Protein AF-A0A2H9LE24-F1 (afdb_monomer_lite)

Foldseek 3Di:
DDDDDDDDDPRVVVLVVCCVVVVDPDSVRVVVVVVVVVCVVVVVVPPPDPVNVVVVVVVVVVVVVCCVVVVPDDDDPVRVCVVVVD

Structure (mmCIF, N/CA/C/O backbone):
data_AF-A0A2H9LE24-F1
#
_entry.id   AF-A0A2H9LE24-F1
#
loop_
_atom_site.group_PDB
_atom_site.id
_atom_site.type_symbol
_atom_site.label_atom_id
_atom_site.label_alt_id
_atom_site.label_comp_id
_atom_site.label_asym_id
_atom_site.label_entity_id
_atom_site.label_seq_id
_atom_site.pdbx_PDB_ins_code
_atom_site.Cartn_x
_atom_site.Cartn_y
_atom_site.Cartn_z
_atom_site.occupancy
_atom_site.B_iso_or_equiv
_atom_site.auth_seq_id
_atom_site.auth_comp_id
_atom_site.auth_asym_id
_atom_site.auth_atom_id
_atom_site.pdbx_PDB_model_num
ATOM 1 N N . MET A 1 1 ? 5.572 16.728 -9.367 1.00 60.12 1 MET A N 1
ATOM 2 C CA . MET A 1 1 ? 6.752 16.269 -8.605 1.00 60.12 1 MET A CA 1
ATOM 3 C C . MET A 1 1 ? 7.343 15.071 -9.328 1.00 60.12 1 MET A C 1
AT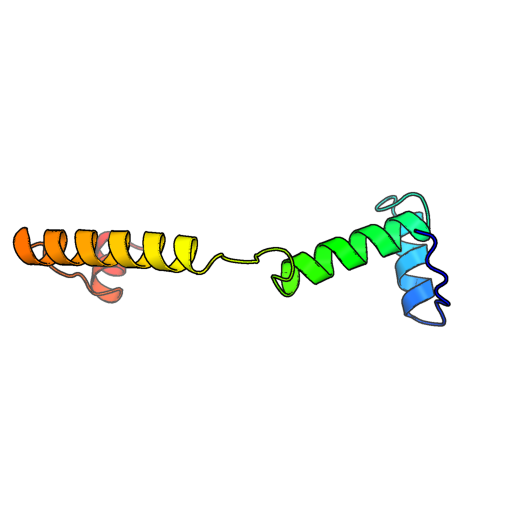OM 5 O O . MET A 1 1 ? 6.590 14.155 -9.639 1.00 60.12 1 MET A O 1
ATOM 9 N N . ILE A 1 2 ? 8.633 15.106 -9.659 1.00 74.38 2 ILE A N 1
ATOM 10 C CA . ILE A 1 2 ? 9.344 13.981 -10.283 1.00 74.38 2 ILE A CA 1
ATOM 11 C C . ILE A 1 2 ? 10.164 13.319 -9.179 1.00 74.38 2 ILE A C 1
ATOM 13 O O . ILE A 1 2 ? 10.881 14.012 -8.462 1.00 74.38 2 ILE A O 1
ATOM 17 N N . VAL A 1 3 ? 10.013 12.006 -9.013 1.00 78.44 3 VAL A N 1
ATOM 18 C CA . VAL A 1 3 ? 10.743 11.219 -8.014 1.00 78.44 3 VAL A CA 1
ATOM 19 C C . VAL A 1 3 ? 11.626 10.235 -8.764 1.00 78.44 3 VAL A C 1
ATOM 21 O O . VAL A 1 3 ? 11.117 9.429 -9.540 1.00 78.44 3 VAL A O 1
ATOM 24 N N . ASN A 1 4 ? 12.934 10.314 -8.530 1.00 87.50 4 ASN A N 1
ATOM 25 C CA . ASN A 1 4 ? 13.910 9.374 -9.066 1.00 87.50 4 ASN A CA 1
ATOM 26 C C . ASN A 1 4 ? 14.259 8.366 -7.972 1.00 87.50 4 ASN A C 1
ATOM 28 O O . ASN A 1 4 ? 14.689 8.761 -6.890 1.00 87.50 4 ASN A O 1
ATOM 32 N N . VAL A 1 5 ? 14.057 7.079 -8.249 1.00 86.31 5 VAL A N 1
ATOM 33 C CA . VAL A 1 5 ? 14.333 5.983 -7.311 1.00 86.31 5 VAL A CA 1
ATOM 34 C C . VAL A 1 5 ? 15.040 4.873 -8.078 1.00 86.31 5 VAL A C 1
ATOM 36 O O . VAL A 1 5 ? 14.562 4.485 -9.144 1.00 86.31 5 VAL A O 1
ATOM 39 N N . SER A 1 6 ? 16.156 4.370 -7.543 1.00 91.00 6 SER A N 1
ATOM 40 C CA . SER A 1 6 ? 16.772 3.130 -8.028 1.00 91.00 6 SER A CA 1
ATOM 41 C C . SER A 1 6 ? 16.152 1.953 -7.283 1.00 91.00 6 SER A C 1
ATOM 43 O O . SER A 1 6 ? 16.064 1.979 -6.054 1.0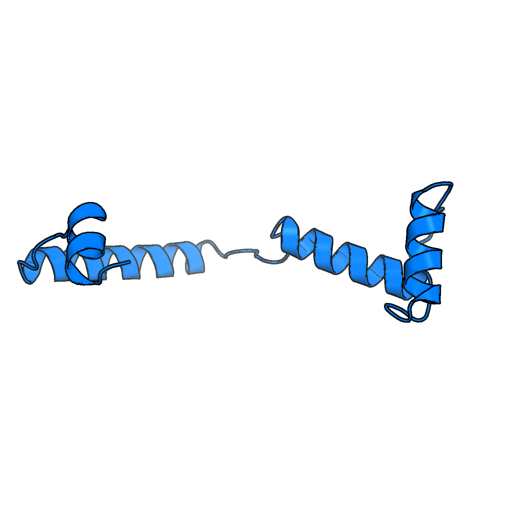0 91.00 6 SER A O 1
ATOM 45 N N . LEU A 1 7 ? 15.687 0.947 -8.020 1.00 90.69 7 LEU A N 1
ATOM 46 C CA . LEU A 1 7 ? 15.225 -0.323 -7.468 1.00 90.69 7 LEU A CA 1
ATOM 47 C C . LEU A 1 7 ? 16.214 -1.389 -7.917 1.00 90.69 7 LEU A C 1
ATOM 49 O O . LEU A 1 7 ? 16.461 -1.505 -9.111 1.00 90.69 7 LEU A O 1
ATOM 53 N N . GLU A 1 8 ? 16.757 -2.154 -6.975 1.00 93.25 8 GLU A N 1
ATOM 54 C CA . GLU A 1 8 ? 17.767 -3.171 -7.262 1.00 93.25 8 GLU A CA 1
ATOM 55 C C . GLU A 1 8 ? 17.450 -4.467 -6.516 1.00 93.25 8 GLU A C 1
ATOM 57 O O . GLU A 1 8 ? 16.946 -4.469 -5.388 1.00 93.25 8 GLU A O 1
ATOM 62 N N . GLY A 1 9 ? 17.745 -5.596 -7.159 1.00 94.50 9 GLY A N 1
ATOM 63 C CA . GLY A 1 9 ? 17.573 -6.919 -6.573 1.00 94.50 9 GLY A CA 1
ATOM 64 C C . GLY A 1 9 ? 16.107 -7.278 -6.321 1.00 94.50 9 GLY A C 1
ATOM 65 O O . GLY A 1 9 ? 15.279 -7.322 -7.235 1.00 94.50 9 GLY A O 1
ATOM 66 N N . TYR A 1 10 ? 15.782 -7.602 -5.069 1.00 93.69 10 TYR A N 1
ATOM 67 C CA . TYR A 1 10 ? 14.476 -8.164 -4.722 1.00 93.69 10 TYR A CA 1
ATOM 68 C C . TYR A 1 10 ? 13.315 -7.187 -4.960 1.00 93.69 10 TYR A C 1
ATOM 70 O O . TYR A 1 10 ? 12.266 -7.588 -5.459 1.00 93.69 10 TYR A O 1
ATOM 78 N N . THR A 1 11 ? 13.492 -5.899 -4.664 1.00 92.62 11 THR A N 1
ATOM 79 C CA . THR A 1 11 ? 12.443 -4.884 -4.858 1.00 92.62 11 THR A CA 1
ATOM 80 C C . THR A 1 11 ? 12.110 -4.670 -6.329 1.00 92.62 11 THR A C 1
ATOM 82 O O . THR A 1 11 ? 10.934 -4.540 -6.666 1.00 92.62 11 THR A O 1
ATOM 85 N N . GLU A 1 12 ? 13.106 -4.707 -7.218 1.00 95.50 12 GLU A N 1
ATOM 86 C CA . GLU A 1 12 ? 12.864 -4.682 -8.664 1.00 95.50 12 GLU A CA 1
ATOM 87 C C . GLU A 1 12 ? 12.075 -5.917 -9.114 1.00 95.50 12 GLU A C 1
ATOM 89 O O . GLU A 1 12 ? 11.082 -5.795 -9.830 1.00 95.50 12 GLU A O 1
ATOM 94 N N . SER A 1 13 ? 12.439 -7.093 -8.598 1.00 96.31 13 SER A N 1
ATOM 95 C CA . SER A 1 13 ? 11.772 -8.358 -8.925 1.00 96.31 13 SER A CA 1
ATOM 96 C C . SER A 1 13 ? 10.294 -8.360 -8.514 1.00 96.31 13 SER A C 1
ATOM 98 O O . SER A 1 13 ? 9.434 -8.850 -9.248 1.00 96.31 13 SER A O 1
ATOM 100 N N . VAL A 1 14 ? 9.975 -7.786 -7.350 1.00 96.00 14 VAL A N 1
ATOM 101 C CA . VAL A 1 14 ? 8.593 -7.624 -6.871 1.00 96.00 14 VAL A CA 1
ATOM 102 C C . VAL A 1 14 ? 7.797 -6.701 -7.794 1.00 96.00 14 VAL A C 1
ATOM 104 O O . VAL A 1 14 ? 6.668 -7.032 -8.157 1.00 96.00 14 VAL A O 1
ATOM 107 N N . VAL A 1 15 ? 8.378 -5.571 -8.208 1.00 96.00 15 VAL A N 1
ATOM 108 C CA . VAL A 1 15 ? 7.720 -4.631 -9.127 1.00 96.00 15 VAL A CA 1
ATOM 109 C C . VAL A 1 15 ? 7.483 -5.272 -10.493 1.00 96.00 15 VAL A C 1
ATOM 111 O O . VAL A 1 15 ? 6.377 -5.180 -11.027 1.00 96.00 15 VAL A O 1
ATOM 114 N N . ASP A 1 16 ? 8.472 -5.976 -11.036 1.00 96.38 16 ASP A N 1
ATOM 115 C CA . ASP A 1 16 ? 8.339 -6.664 -12.318 1.00 96.38 16 ASP A CA 1
ATOM 116 C C . ASP A 1 16 ? 7.274 -7.765 -12.261 1.00 96.38 16 ASP A C 1
ATOM 118 O O . ASP A 1 16 ? 6.490 -7.921 -13.198 1.00 96.38 16 ASP A O 1
ATOM 122 N N . ASN A 1 17 ? 7.177 -8.494 -11.147 1.00 96.62 17 ASN A N 1
ATOM 123 C CA . ASN A 1 17 ? 6.111 -9.471 -10.939 1.00 96.62 17 ASN A CA 1
ATOM 124 C C . ASN A 1 17 ? 4.735 -8.806 -10.833 1.00 96.62 17 ASN A C 1
ATOM 126 O O . ASN A 1 17 ? 3.776 -9.319 -11.408 1.00 96.62 17 ASN A O 1
ATOM 130 N N . ALA A 1 18 ? 4.618 -7.664 -10.154 1.00 96.25 18 ALA A N 1
ATOM 131 C CA . ALA A 1 18 ? 3.362 -6.921 -10.084 1.00 96.25 18 ALA A CA 1
ATOM 132 C C . ALA A 1 18 ? 2.891 -6.471 -11.480 1.00 96.25 18 ALA A C 1
ATOM 134 O O . ALA A 1 18 ? 1.698 -6.545 -11.778 1.00 96.25 18 ALA A O 1
ATOM 135 N N . ILE A 1 19 ? 3.825 -6.085 -12.357 1.00 97.19 19 ILE A N 1
ATOM 136 C CA . ILE A 1 19 ? 3.527 -5.747 -13.754 1.00 97.19 19 ILE A CA 1
ATOM 137 C C . ILE A 1 19 ? 3.119 -6.993 -14.545 1.00 97.19 19 ILE A C 1
ATOM 139 O O . ILE A 1 19 ? 2.081 -6.991 -15.204 1.00 97.19 19 ILE A O 1
ATOM 143 N N . LYS A 1 20 ? 3.893 -8.083 -14.452 1.00 97.75 20 LYS A N 1
ATOM 144 C CA . LYS A 1 20 ? 3.610 -9.346 -15.159 1.00 97.75 20 LYS A CA 1
ATOM 145 C C . LYS A 1 20 ? 2.238 -9.926 -14.816 1.00 97.75 20 LYS A C 1
ATOM 147 O O . LYS A 1 20 ? 1.582 -10.476 -15.691 1.00 97.75 20 LYS A O 1
ATOM 152 N N . ASN A 1 21 ? 1.804 -9.789 -13.564 1.00 96.88 21 ASN A N 1
ATOM 153 C CA . ASN A 1 21 ? 0.498 -10.264 -13.102 1.00 96.88 21 ASN A CA 1
ATOM 154 C C . ASN A 1 21 ? -0.640 -9.255 -13.344 1.00 96.88 21 ASN A C 1
ATOM 156 O O . ASN A 1 21 ? -1.771 -9.506 -12.939 1.00 96.88 21 ASN A O 1
ATOM 160 N N . GLY A 1 22 ? -0.364 -8.108 -13.975 1.00 95.31 22 GLY A N 1
ATOM 161 C CA . GLY A 1 22 ? -1.376 -7.101 -14.296 1.00 95.31 22 GLY A CA 1
ATOM 162 C C . GLY A 1 22 ? -1.917 -6.328 -13.091 1.00 95.31 22 GLY A C 1
ATOM 163 O O . GLY A 1 22 ? -2.940 -5.661 -13.216 1.00 95.31 22 GLY A O 1
ATOM 164 N N . VAL A 1 23 ? -1.243 -6.388 -11.936 1.00 95.31 23 VAL A N 1
ATOM 165 C CA . VAL A 1 23 ? -1.620 -5.620 -10.736 1.00 95.31 23 VAL A CA 1
ATOM 166 C C . VAL A 1 23 ? -1.431 -4.122 -10.985 1.00 95.31 23 VAL A C 1
ATOM 168 O O . VAL A 1 23 ? -2.225 -3.305 -10.529 1.00 95.31 23 VAL A O 1
ATOM 171 N N . VAL A 1 24 ? -0.386 -3.766 -11.734 1.00 95.94 24 VAL A N 1
ATOM 172 C CA . VAL A 1 24 ? -0.041 -2.400 -12.152 1.00 95.94 24 VAL A CA 1
ATOM 173 C C . VAL A 1 24 ? 0.521 -2.425 -13.573 1.00 95.94 24 VAL A C 1
ATOM 175 O O . VAL A 1 24 ? 1.037 -3.446 -14.018 1.00 95.94 24 VAL A O 1
ATOM 178 N N . LYS A 1 25 ? 0.456 -1.311 -14.307 1.00 95.62 25 LYS A N 1
ATOM 179 C CA . LYS A 1 25 ? 0.900 -1.241 -15.712 1.00 95.62 25 LYS A CA 1
ATOM 180 C C . LYS A 1 25 ? 2.342 -0.773 -15.868 1.00 95.62 25 LYS A C 1
ATOM 182 O O . LYS A 1 25 ? 2.972 -1.051 -16.882 1.00 95.62 25 LYS A O 1
ATOM 187 N N . THR A 1 26 ? 2.861 -0.019 -14.899 1.00 95.94 26 THR A N 1
ATOM 188 C CA . THR A 1 26 ? 4.198 0.594 -14.979 1.00 95.94 26 THR A CA 1
ATOM 189 C C . THR A 1 26 ? 4.929 0.552 -13.638 1.00 95.94 26 THR A C 1
ATOM 191 O O . THR A 1 26 ? 4.297 0.536 -12.581 1.00 95.94 26 THR A O 1
ATOM 194 N N . LYS A 1 27 ? 6.270 0.628 -13.663 1.00 93.19 27 LYS A N 1
ATOM 195 C CA . LYS A 1 27 ? 7.094 0.731 -12.441 1.00 93.19 27 LYS A CA 1
ATOM 196 C C . LYS A 1 27 ? 6.693 1.945 -11.587 1.00 93.19 27 LYS A C 1
ATOM 198 O O . LYS A 1 27 ? 6.603 1.853 -10.368 1.00 93.19 27 LYS A O 1
ATOM 203 N N . ALA A 1 28 ? 6.379 3.070 -12.232 1.00 93.38 28 ALA A N 1
ATOM 204 C CA . ALA A 1 28 ? 5.929 4.281 -11.548 1.00 93.38 28 ALA A CA 1
ATOM 205 C C . ALA A 1 28 ? 4.584 4.086 -10.826 1.00 93.38 28 ALA A C 1
ATOM 207 O O . ALA A 1 28 ? 4.391 4.596 -9.724 1.00 93.38 28 ALA A O 1
ATOM 208 N N . GLU A 1 29 ? 3.655 3.348 -11.432 1.00 93.81 29 GLU A N 1
ATOM 209 C CA . GLU A 1 29 ? 2.376 3.005 -10.810 1.00 93.81 29 GLU A CA 1
ATOM 210 C C . GLU A 1 29 ? 2.568 2.083 -9.602 1.00 93.81 29 GLU A C 1
ATOM 212 O O . GLU A 1 29 ? 1.993 2.353 -8.551 1.00 93.81 29 GLU A O 1
ATOM 217 N N . ALA A 1 30 ? 3.455 1.087 -9.707 1.00 94.25 30 ALA A N 1
ATOM 218 C CA . ALA A 1 30 ? 3.831 0.221 -8.5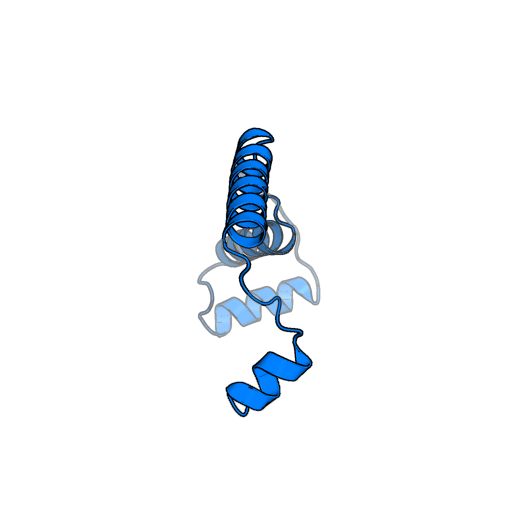89 1.00 94.25 30 ALA A CA 1
ATOM 219 C C . ALA A 1 30 ? 4.327 1.027 -7.377 1.00 94.25 30 ALA A C 1
ATOM 221 O O . ALA A 1 30 ? 3.852 0.834 -6.259 1.00 94.25 30 ALA A O 1
ATOM 222 N N . ILE A 1 31 ? 5.238 1.980 -7.609 1.00 92.94 31 ILE A N 1
ATOM 223 C CA . ILE A 1 31 ? 5.797 2.836 -6.552 1.00 92.94 31 ILE A CA 1
ATOM 224 C C . ILE A 1 31 ? 4.709 3.718 -5.925 1.00 92.94 31 ILE A C 1
ATOM 226 O O . ILE A 1 31 ? 4.646 3.841 -4.703 1.00 92.94 31 ILE A O 1
ATOM 230 N N . ARG A 1 32 ? 3.819 4.313 -6.730 1.00 91.94 32 ARG A N 1
ATOM 231 C CA . ARG A 1 32 ? 2.702 5.125 -6.212 1.00 91.94 32 ARG A CA 1
ATOM 232 C C . ARG A 1 32 ? 1.759 4.300 -5.340 1.00 91.94 32 ARG A C 1
ATOM 234 O O . ARG A 1 32 ? 1.385 4.757 -4.264 1.00 91.94 32 ARG A O 1
ATOM 241 N N . PHE A 1 33 ? 1.409 3.092 -5.778 1.00 92.38 33 PHE A N 1
ATOM 242 C CA . PHE A 1 33 ? 0.590 2.170 -4.992 1.00 92.38 33 PHE A CA 1
ATOM 243 C C . PHE A 1 33 ? 1.271 1.779 -3.681 1.00 92.38 33 PHE A C 1
ATOM 245 O O . PHE A 1 33 ? 0.629 1.803 -2.632 1.00 92.38 33 PHE A O 1
ATOM 252 N N . ALA A 1 34 ? 2.571 1.483 -3.718 1.00 91.12 34 ALA A N 1
ATOM 253 C CA . ALA A 1 34 ? 3.341 1.158 -2.524 1.00 91.12 34 ALA A CA 1
ATOM 254 C C . ALA A 1 34 ? 3.334 2.311 -1.507 1.00 91.12 34 ALA A C 1
ATOM 256 O O . ALA A 1 34 ? 3.081 2.078 -0.330 1.00 91.12 34 ALA A O 1
ATOM 257 N N . LEU A 1 35 ? 3.534 3.556 -1.953 1.00 90.06 35 LEU A N 1
ATOM 258 C CA . LEU A 1 35 ? 3.487 4.736 -1.081 1.00 90.06 35 LEU A CA 1
ATOM 259 C C . LEU A 1 35 ? 2.094 4.977 -0.486 1.00 90.06 35 LEU A C 1
ATOM 261 O O . LEU A 1 35 ? 1.980 5.340 0.683 1.00 90.06 35 LEU A O 1
ATOM 265 N N . LEU A 1 36 ? 1.034 4.752 -1.267 1.00 88.50 36 LEU A N 1
ATOM 266 C CA . LEU A 1 36 ? -0.341 4.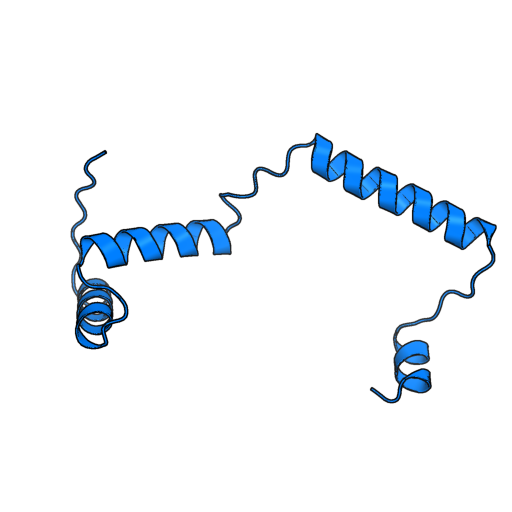866 -0.783 1.00 88.50 36 LEU A CA 1
ATOM 267 C C . LEU A 1 36 ? -0.615 3.851 0.336 1.00 88.50 36 LEU A C 1
ATOM 269 O O . LEU A 1 36 ? -1.112 4.221 1.401 1.00 88.50 36 LEU A O 1
ATOM 273 N N . LEU A 1 37 ? -0.259 2.585 0.095 1.00 87.88 37 LEU A N 1
ATOM 274 C CA . LEU A 1 37 ? -0.418 1.495 1.057 1.00 87.88 37 LEU A CA 1
ATOM 275 C C . LEU A 1 37 ? 0.430 1.723 2.304 1.00 87.88 37 LEU A C 1
ATOM 277 O O . LEU A 1 37 ? -0.075 1.540 3.404 1.00 87.88 37 LEU A O 1
ATOM 281 N N . PHE A 1 38 ? 1.668 2.187 2.139 1.00 87.38 38 PHE A N 1
ATOM 282 C CA . PHE A 1 38 ? 2.545 2.561 3.241 1.00 87.38 38 PHE A CA 1
ATOM 283 C C . PHE A 1 38 ? 1.908 3.651 4.108 1.00 87.38 38 PHE A C 1
ATOM 285 O O . PHE A 1 38 ? 1.782 3.485 5.315 1.00 87.38 38 PHE A O 1
ATOM 292 N N . GLY A 1 39 ? 1.407 4.735 3.511 1.00 84.25 39 GLY A N 1
ATOM 293 C CA . GLY A 1 39 ? 0.746 5.774 4.297 1.00 84.25 39 GLY A CA 1
ATOM 294 C C . GLY A 1 39 ? -0.548 5.319 4.974 1.00 84.25 39 GLY A C 1
ATOM 295 O O . GLY A 1 39 ? -0.868 5.824 6.045 1.00 84.25 39 GLY A O 1
ATOM 296 N N . ARG A 1 40 ? -1.267 4.344 4.401 1.00 83.06 40 ARG A N 1
ATOM 297 C CA . ARG A 1 40 ? -2.429 3.723 5.052 1.00 83.06 40 ARG A CA 1
ATOM 298 C C . ARG A 1 40 ? -2.008 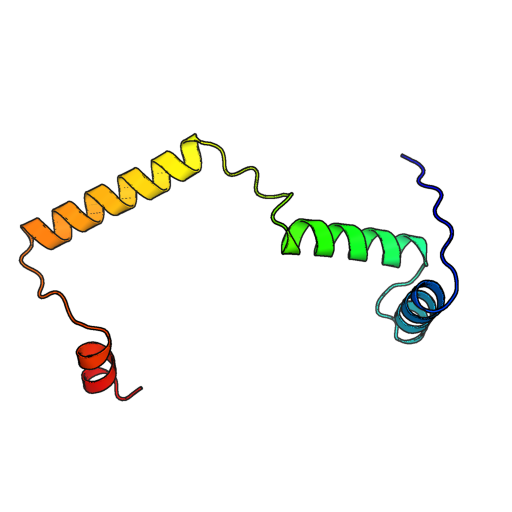2.851 6.235 1.00 83.06 40 ARG A C 1
ATOM 300 O O . ARG A 1 40 ? -2.586 2.979 7.300 1.00 83.06 40 ARG A O 1
ATOM 307 N N . GLU A 1 41 ? -1.011 1.991 6.049 1.00 87.19 41 GLU A N 1
ATOM 308 C CA . GLU A 1 41 ? -0.516 1.067 7.080 1.00 87.19 41 GLU A CA 1
ATOM 309 C C . GLU A 1 41 ? -0.002 1.813 8.317 1.00 87.19 41 GLU A C 1
ATOM 311 O O . GLU A 1 41 ? -0.235 1.402 9.450 1.00 87.19 41 GLU A O 1
ATOM 316 N N . TYR A 1 42 ? 0.660 2.950 8.097 1.00 83.00 42 TYR A N 1
ATOM 317 C CA . TYR A 1 42 ? 1.246 3.767 9.158 1.00 83.00 42 TYR A CA 1
ATOM 318 C C . TYR A 1 42 ? 0.388 4.980 9.548 1.00 83.00 42 TYR A C 1
ATOM 320 O O . TYR A 1 42 ? 0.857 5.835 10.297 1.00 83.00 42 TYR A O 1
ATOM 328 N N . ASN A 1 43 ? -0.859 5.064 9.066 1.00 78.00 43 ASN A N 1
ATOM 329 C CA . ASN A 1 43 ? -1.797 6.158 9.348 1.00 78.00 43 ASN A CA 1
ATOM 330 C C . ASN A 1 43 ? -1.217 7.568 9.096 1.00 78.00 43 ASN A C 1
ATOM 332 O O . ASN A 1 43 ? -1.587 8.527 9.766 1.00 78.00 43 ASN A O 1
ATOM 336 N N . PHE A 1 44 ? -0.330 7.730 8.105 1.00 70.06 44 PHE A N 1
ATOM 337 C CA . PHE A 1 44 ? 0.207 9.049 7.732 1.00 70.06 44 PHE A CA 1
ATOM 338 C C . PHE A 1 44 ? -0.854 9.976 7.125 1.00 70.06 44 PHE A C 1
ATOM 340 O O . PHE A 1 44 ? -0.658 11.189 7.084 1.00 70.06 44 PHE A O 1
ATOM 347 N N . TRP A 1 45 ? -1.964 9.410 6.648 1.00 63.28 45 TRP A N 1
ATOM 348 C CA . TRP A 1 45 ? -3.094 10.155 6.088 1.00 63.28 45 TRP A CA 1
ATOM 349 C C . TRP A 1 45 ? -4.125 10.557 7.144 1.00 63.28 45 TRP A C 1
ATOM 351 O O . TRP A 1 45 ? -4.844 11.535 6.947 1.00 63.28 45 TRP A O 1
ATOM 361 N N . ASP A 1 46 ? -4.153 9.849 8.274 1.00 58.03 46 ASP A N 1
ATOM 362 C CA . ASP A 1 46 ? -4.980 10.199 9.419 1.00 58.03 46 ASP A CA 1
ATOM 363 C C . ASP A 1 46 ? -4.224 11.228 10.260 1.00 58.03 46 ASP A C 1
ATOM 365 O O . ASP A 1 46 ? -3.753 10.965 11.368 1.00 58.03 46 ASP A O 1
ATOM 369 N N . THR A 1 47 ? -4.139 12.463 9.764 1.00 56.81 47 THR A N 1
ATOM 370 C CA . THR A 1 47 ? -4.064 13.590 10.692 1.00 56.81 47 THR A CA 1
ATOM 371 C C . THR A 1 47 ? -5.404 13.649 11.410 1.00 56.81 47 THR A C 1
ATOM 373 O O . THR A 1 47 ? -6.274 14.429 11.030 1.00 56.81 47 THR A O 1
ATOM 376 N N . VAL A 1 48 ? -5.598 12.796 12.420 1.00 56.34 48 VAL A N 1
ATOM 377 C CA . VAL A 1 48 ? -6.744 12.918 13.313 1.00 56.34 48 VAL A CA 1
ATOM 378 C C . VAL A 1 48 ? -6.558 14.260 13.984 1.00 56.34 48 VAL A C 1
ATOM 380 O O . VAL A 1 48 ? -5.638 14.465 14.784 1.00 56.34 48 VAL A O 1
ATOM 383 N N . THR A 1 49 ? -7.379 15.224 13.598 1.00 62.41 49 THR A N 1
ATOM 384 C CA . THR A 1 49 ? -7.309 16.531 14.227 1.00 62.41 49 THR A CA 1
ATOM 385 C C . THR A 1 49 ? -7.604 16.337 15.712 1.00 62.41 49 THR A C 1
ATOM 387 O O . THR A 1 49 ? -8.425 15.504 16.109 1.00 62.41 49 THR A O 1
ATOM 390 N N . LEU A 1 50 ? -6.949 17.118 16.570 1.00 60.72 50 LEU A N 1
ATOM 391 C CA . LEU A 1 50 ? -7.245 17.130 18.009 1.00 60.72 50 LEU A CA 1
ATOM 392 C C . LEU A 1 50 ? -8.755 17.291 18.280 1.00 60.72 50 LEU A C 1
ATOM 394 O O . LEU A 1 50 ? -9.259 16.811 19.294 1.00 60.72 50 LEU A O 1
ATOM 398 N N . ASP A 1 51 ? -9.482 17.922 17.358 1.00 65.56 51 ASP A N 1
ATOM 399 C CA . ASP A 1 51 ? -10.930 18.080 17.405 1.00 65.56 51 ASP A CA 1
ATOM 400 C C . ASP A 1 51 ? -11.719 16.803 17.086 1.00 65.56 51 ASP A C 1
ATOM 402 O O . ASP A 1 51 ? -12.744 16.566 17.724 1.00 65.56 51 ASP A O 1
ATOM 406 N N . GLU A 1 52 ? -11.261 15.938 16.184 1.00 66.06 52 GLU A N 1
ATOM 407 C CA . GLU A 1 52 ? -11.879 14.624 15.946 1.00 66.06 52 GLU A CA 1
ATOM 408 C C . GLU A 1 52 ? -11.687 13.695 17.145 1.00 66.06 52 GLU A C 1
ATOM 410 O O . GLU A 1 52 ? -12.655 13.089 17.611 1.00 66.06 52 GLU A O 1
ATOM 415 N N . VAL A 1 53 ? -10.491 13.684 17.745 1.00 70.06 53 VAL A N 1
ATOM 416 C CA . VAL A 1 53 ? -10.235 12.956 19.001 1.00 70.06 53 VAL A CA 1
ATOM 417 C C . VAL A 1 53 ? -11.145 13.476 20.121 1.00 70.06 53 VAL A C 1
ATOM 419 O O . VAL A 1 53 ? -11.759 12.693 20.848 1.00 70.06 53 VAL A O 1
ATOM 422 N N . LYS A 1 54 ? -11.299 14.803 20.247 1.00 70.81 54 LYS A N 1
ATOM 423 C CA . LYS A 1 54 ? -12.215 15.416 21.226 1.00 70.81 54 LYS A CA 1
ATOM 424 C C . LYS A 1 54 ? -13.682 15.082 20.948 1.00 70.81 54 LYS A C 1
ATOM 426 O O . LYS A 1 54 ? -14.432 14.902 21.906 1.00 70.81 54 LYS A O 1
ATOM 431 N N . LYS A 1 55 ? -14.110 15.002 19.682 1.00 73.50 55 LYS A N 1
ATOM 432 C CA . LYS A 1 55 ? -15.484 14.623 19.304 1.00 73.50 55 LYS A CA 1
ATOM 433 C C . LYS A 1 55 ? -15.782 13.175 19.679 1.00 73.50 55 LYS A C 1
ATOM 435 O O . LYS A 1 55 ? -16.806 12.933 20.314 1.00 73.50 55 LYS A O 1
ATOM 440 N N . VAL A 1 56 ? -14.879 12.245 19.361 1.00 75.69 56 VAL A N 1
ATOM 441 C CA . VAL A 1 56 ? -15.011 10.832 19.750 1.00 75.69 56 VAL A CA 1
ATOM 442 C C . VAL A 1 56 ? -15.054 10.713 21.271 1.00 75.69 56 VAL A C 1
ATOM 444 O O . VAL A 1 56 ? -16.000 10.146 21.805 1.00 75.69 56 VAL A O 1
ATOM 447 N N . ARG A 1 57 ? -14.124 11.359 21.987 1.00 75.12 57 ARG A N 1
ATOM 448 C CA . ARG A 1 57 ? -14.104 11.353 23.456 1.00 75.12 57 ARG A CA 1
ATOM 449 C C . ARG A 1 57 ? -15.393 11.904 24.073 1.00 75.12 57 ARG A C 1
ATOM 451 O O . ARG A 1 57 ? -15.934 11.285 24.983 1.00 75.12 57 ARG A O 1
ATOM 458 N N . LYS A 1 58 ? -15.908 13.041 23.585 1.00 78.88 58 LYS A N 1
ATOM 459 C CA . LYS A 1 58 ? -17.178 13.614 24.071 1.00 78.88 58 LYS A CA 1
ATOM 460 C C . LYS A 1 58 ? -18.353 12.668 23.844 1.00 78.88 58 LYS A C 1
ATOM 462 O O . LYS A 1 58 ? -19.179 12.525 24.742 1.00 78.88 58 LYS A O 1
ATOM 467 N N . LYS A 1 59 ? -18.419 12.027 22.674 1.00 81.69 59 LYS A N 1
ATOM 468 C CA . LYS A 1 59 ? -19.461 11.048 22.353 1.00 81.69 59 LYS A CA 1
ATOM 469 C C . LYS A 1 59 ? -19.391 9.848 23.303 1.00 81.69 59 LYS A C 1
ATOM 471 O O . LYS A 1 59 ? -20.386 9.534 23.944 1.00 81.69 59 LYS A O 1
ATOM 476 N N . THR A 1 60 ? -18.203 9.278 23.505 1.00 77.50 60 THR A N 1
ATOM 477 C CA . THR A 1 60 ? -17.986 8.161 24.437 1.00 77.50 60 THR A CA 1
ATOM 478 C C . THR A 1 60 ? -18.314 8.535 25.887 1.00 77.50 60 THR A C 1
ATOM 480 O O . THR A 1 60 ? -18.925 7.751 26.606 1.00 77.50 60 THR A O 1
ATOM 483 N N . GLU A 1 61 ? -17.960 9.740 26.343 1.00 81.62 61 GLU A N 1
ATOM 484 C CA . GLU A 1 61 ? -18.305 10.213 27.691 1.00 81.62 61 GLU A CA 1
ATOM 485 C C . GLU A 1 61 ? -19.821 10.406 27.876 1.00 81.62 61 GLU A C 1
ATOM 487 O O . GLU A 1 61 ? -20.345 10.143 28.960 1.00 81.62 61 GLU A O 1
ATOM 492 N N . GLN A 1 62 ? -20.536 10.853 26.840 1.00 82.06 62 GLN A N 1
ATOM 493 C CA . GLN A 1 62 ? -21.996 10.984 26.860 1.00 82.06 62 GLN A CA 1
ATOM 494 C C . GLN A 1 62 ? -22.688 9.620 26.869 1.00 82.06 62 GLN A C 1
ATOM 496 O O . GLN A 1 62 ? -23.570 9.405 27.697 1.00 82.06 62 GLN A O 1
ATOM 501 N N . GLU A 1 63 ? -22.248 8.692 26.022 1.00 81.06 63 GLU A N 1
ATOM 502 C CA . GLU A 1 63 ? -22.750 7.315 25.986 1.00 81.06 63 GLU A CA 1
ATOM 503 C C . GLU A 1 63 ? -22.510 6.618 27.331 1.00 81.06 63 GLU A C 1
ATOM 505 O O . GLU A 1 63 ? -23.437 6.068 27.916 1.00 81.06 63 GLU A O 1
ATOM 510 N N . MET A 1 64 ? -21.320 6.754 27.923 1.00 75.25 64 MET A N 1
ATOM 511 C CA . MET A 1 64 ? -21.031 6.202 29.253 1.00 75.25 64 MET A CA 1
ATOM 512 C C . MET A 1 64 ? -21.888 6.820 30.362 1.00 75.25 64 MET A C 1
ATOM 514 O O . MET A 1 64 ? -22.247 6.131 31.318 1.00 75.25 64 MET A O 1
ATOM 518 N N . LYS A 1 65 ? -22.227 8.111 30.273 1.00 80.44 65 LYS A N 1
ATOM 519 C CA . LYS A 1 65 ? -23.169 8.742 31.211 1.00 80.44 65 LYS A CA 1
ATOM 520 C C . LYS A 1 65 ? -24.583 8.203 31.030 1.00 80.44 65 LYS A C 1
ATOM 522 O O . LYS A 1 65 ? -25.253 7.981 32.031 1.00 80.44 65 LYS A O 1
ATOM 527 N N . GLN A 1 66 ? -25.018 7.971 29.795 1.00 78.50 66 GLN A N 1
ATOM 528 C CA . GLN A 1 66 ? -26.326 7.385 29.499 1.00 78.50 66 GLN A CA 1
ATOM 529 C C . GLN A 1 66 ? -26.410 5.928 29.956 1.00 78.50 66 GLN A C 1
ATOM 531 O O . GLN A 1 66 ? -27.395 5.563 30.583 1.00 78.50 66 GLN A O 1
ATOM 536 N N . ILE A 1 67 ? -25.365 5.123 29.759 1.00 74.62 67 ILE A N 1
ATOM 537 C CA . ILE A 1 67 ? -25.282 3.743 30.267 1.00 74.62 67 ILE A CA 1
ATOM 538 C C . ILE A 1 67 ? -25.338 3.735 31.803 1.00 74.62 67 ILE A C 1
ATOM 540 O O . ILE A 1 67 ? -26.107 2.993 32.407 1.00 74.62 67 ILE A O 1
ATOM 544 N N . LYS A 1 68 ? -24.591 4.630 32.466 1.00 72.12 68 LYS A N 1
ATOM 545 C CA . LYS A 1 68 ? -24.642 4.763 33.934 1.00 72.12 68 LYS A CA 1
ATOM 546 C C . LYS A 1 68 ? -26.002 5.244 34.448 1.00 72.12 68 LYS A C 1
ATOM 548 O O . LYS A 1 68 ? -26.422 4.810 35.514 1.00 72.12 68 LYS A O 1
ATOM 553 N N . ALA A 1 69 ? -26.666 6.146 33.726 1.00 75.69 69 ALA A N 1
ATOM 554 C CA . ALA A 1 69 ? -27.960 6.702 34.118 1.00 75.69 69 ALA A CA 1
ATOM 555 C C . ALA A 1 69 ? -29.140 5.766 33.810 1.00 75.69 69 ALA A C 1
ATOM 557 O O . ALA A 1 69 ? -30.128 5.778 34.537 1.00 75.69 69 ALA A O 1
ATOM 558 N N . SER A 1 70 ? -29.039 4.958 32.754 1.00 70.94 70 SER A N 1
ATOM 559 C CA . SER A 1 70 ? -30.060 3.984 32.349 1.00 70.94 70 SER A CA 1
ATOM 560 C C . SER A 1 70 ? -30.068 2.728 33.220 1.00 70.94 70 SER A C 1
ATOM 562 O O . SER A 1 70 ? -31.030 1.967 33.179 1.00 70.94 70 SER A O 1
ATOM 564 N N . GLY A 1 71 ? -29.019 2.510 34.023 1.00 68.38 71 GLY A N 1
ATOM 565 C CA . GLY A 1 71 ? -28.889 1.307 34.844 1.00 68.38 71 GLY A CA 1
ATOM 566 C C . GLY A 1 71 ? -28.729 0.036 34.008 1.00 68.38 71 GLY A C 1
ATOM 567 O O . GLY A 1 71 ? -28.969 -1.059 34.519 1.00 68.38 71 GLY A O 1
ATOM 568 N N . GLU A 1 72 ? -28.351 0.170 32.731 1.00 69.50 72 GLU A N 1
ATOM 569 C CA . GLU A 1 72 ? -28.095 -0.963 31.851 1.00 69.50 72 GLU A CA 1
ATOM 570 C C . GLU A 1 72 ? -27.042 -1.881 32.473 1.00 69.50 72 GLU A C 1
ATOM 572 O O . GLU A 1 72 ? -25.978 -1.448 32.930 1.00 69.50 72 GLU A O 1
ATOM 577 N N . LYS A 1 73 ? -27.356 -3.180 32.510 1.00 69.75 73 LYS A N 1
ATOM 578 C CA . LYS A 1 73 ? -26.416 -4.189 32.988 1.00 69.75 73 LYS A CA 1
ATOM 579 C C . LYS A 1 73 ? -25.196 -4.184 32.077 1.00 69.75 73 LYS A C 1
ATOM 581 O O . LYS A 1 73 ? -25.302 -4.402 30.874 1.00 69.75 73 LYS A O 1
ATOM 586 N N . LEU A 1 74 ? -24.033 -3.955 32.673 1.00 70.25 74 LEU A N 1
ATOM 587 C CA . LEU A 1 74 ? -22.763 -4.150 31.996 1.00 70.25 74 LEU A CA 1
ATOM 588 C C . LEU A 1 74 ? -22.544 -5.651 31.850 1.00 70.25 74 LEU A C 1
ATOM 590 O O . LEU A 1 74 ? -22.405 -6.353 32.850 1.00 70.25 74 LEU A O 1
ATOM 594 N N . TYR A 1 75 ? -22.521 -6.123 30.609 1.00 74.88 75 TYR A N 1
ATOM 595 C CA . TYR A 1 75 ? -22.191 -7.506 30.304 1.00 74.88 75 TYR A CA 1
ATOM 596 C C . TYR A 1 75 ? -20.695 -7.634 30.050 1.00 74.88 75 TYR A C 1
ATOM 598 O O . TYR A 1 75 ? -20.080 -6.863 29.310 1.00 74.88 75 TYR A O 1
ATOM 606 N N . THR A 1 76 ? -20.099 -8.643 30.657 1.00 76.56 76 THR A N 1
ATOM 607 C CA . THR A 1 76 ? -18.756 -9.097 30.330 1.00 76.56 76 THR A CA 1
ATOM 608 C C . THR A 1 76 ? -18.755 -9.805 28.976 1.00 76.56 76 THR A C 1
ATOM 610 O O . THR A 1 76 ? -19.753 -10.379 28.537 1.00 76.56 76 THR A O 1
ATOM 613 N N . LEU A 1 77 ? -17.597 -9.833 28.312 1.00 72.50 77 LEU A N 1
ATOM 614 C CA . LEU A 1 77 ? -17.436 -10.555 27.042 1.00 72.50 77 LEU A CA 1
ATOM 615 C C . LEU A 1 77 ? -17.794 -12.048 27.159 1.00 72.50 77 LEU A C 1
ATOM 617 O O . LEU A 1 77 ? -18.239 -12.651 26.185 1.00 72.50 77 LEU A O 1
ATOM 621 N N . ALA A 1 78 ? -17.617 -12.640 28.344 1.00 76.31 78 ALA A N 1
ATOM 622 C CA . ALA A 1 78 ? -18.002 -14.021 28.619 1.00 76.31 78 ALA A CA 1
ATOM 623 C C . ALA A 1 78 ? -19.531 -14.212 28.636 1.00 76.31 78 ALA A C 1
ATOM 625 O O . ALA A 1 78 ? -20.025 -15.230 28.152 1.00 76.31 78 ALA A O 1
ATOM 626 N N . GLU A 1 79 ? -20.280 -13.233 29.147 1.00 78.06 79 GLU A N 1
ATOM 627 C CA . GLU A 1 79 ? -21.748 -13.257 29.177 1.00 78.06 79 GLU A CA 1
ATOM 628 C C . GLU A 1 79 ? -22.336 -13.074 27.774 1.00 78.06 79 GLU A C 1
ATOM 630 O O . GLU A 1 79 ? -23.205 -13.847 27.376 1.00 78.06 79 GLU A O 1
ATOM 635 N N . ILE A 1 80 ? -21.777 -12.156 26.978 1.00 78.69 80 ILE A N 1
ATOM 636 C CA . ILE A 1 80 ? -22.202 -11.923 25.587 1.00 78.69 80 ILE A CA 1
ATOM 637 C C . ILE A 1 80 ? -21.994 -13.181 24.728 1.00 78.69 80 ILE A C 1
ATOM 639 O O . ILE A 1 80 ? -22.894 -13.587 23.996 1.00 78.69 80 ILE A O 1
ATOM 643 N N . ARG A 1 81 ? -20.840 -13.855 24.838 1.00 77.00 81 ARG A N 1
ATOM 644 C CA . ARG A 1 81 ? -20.585 -15.104 24.089 1.00 77.00 81 ARG A CA 1
ATOM 645 C C . ARG A 1 81 ? -21.573 -16.213 24.439 1.00 77.00 81 ARG A C 1
ATOM 647 O O . ARG A 1 81 ? -22.010 -16.957 23.565 1.00 77.00 81 ARG A O 1
ATOM 654 N N . LYS A 1 82 ? -21.962 -16.304 25.713 1.00 78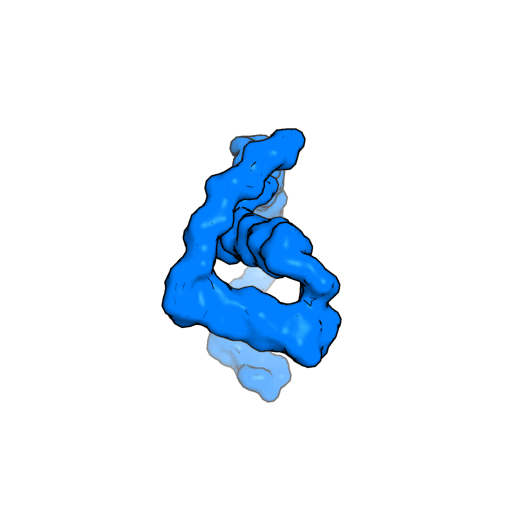.50 82 LYS A N 1
ATOM 655 C CA . LYS A 1 82 ? -22.941 -17.289 26.185 1.00 78.50 82 LYS A CA 1
ATOM 656 C C . LYS A 1 82 ? -24.349 -17.005 25.655 1.00 78.50 82 LYS A C 1
ATOM 658 O O . LYS A 1 82 ? -25.075 -17.949 25.354 1.00 78.50 82 LYS A O 1
ATOM 663 N N . GLU A 1 83 ? -24.719 -15.734 25.530 1.00 75.44 83 GLU A N 1
ATOM 664 C CA . GLU A 1 83 ? -26.036 -15.303 25.050 1.00 75.44 83 GLU A CA 1
ATOM 665 C C . GLU A 1 83 ? -26.180 -15.424 23.524 1.00 75.44 83 GLU A C 1
ATOM 667 O O . GLU A 1 83 ? -27.202 -15.908 23.041 1.00 75.44 83 GLU A O 1
ATOM 672 N N . PHE A 1 84 ? -25.130 -15.095 22.764 1.00 76.88 84 PHE A N 1
ATOM 673 C CA . PHE A 1 84 ? -25.150 -15.127 21.295 1.00 76.88 84 PHE A CA 1
ATOM 674 C C . PHE A 1 84 ? -24.600 -16.422 20.669 1.00 76.88 84 PHE A C 1
ATOM 676 O O . PHE A 1 84 ? -24.630 -16.557 19.448 1.00 76.88 84 PHE A O 1
ATOM 683 N N . LYS A 1 85 ? -24.141 -17.390 21.479 1.00 62.53 85 LYS A N 1
ATOM 684 C CA . LYS A 1 85 ? -23.550 -18.673 21.038 1.00 62.53 85 LYS A CA 1
ATOM 685 C C . LYS A 1 85 ? -22.450 -18.511 19.970 1.00 62.53 85 LYS A C 1
ATOM 687 O O . LYS A 1 85 ? -22.410 -19.286 19.013 1.00 62.53 85 LYS A O 1
ATOM 692 N N . VAL A 1 86 ? -21.573 -17.519 20.146 1.00 57.44 86 VAL A N 1
ATOM 693 C CA . VAL A 1 86 ? -20.362 -17.305 19.325 1.00 57.44 86 VAL A CA 1
ATOM 694 C C . VAL A 1 86 ? -19.119 -17.688 20.114 1.00 57.44 86 VAL A C 1
ATOM 696 O O . VAL A 1 86 ? -19.014 -17.257 21.287 1.00 57.44 86 VAL A O 1
#

pLDDT: mean 81.34, std 11.79, range [56.34, 97.75]

Secondary structure (DSSP, 8-state):
--------THHHHHHHHHHHTTS-SSHHHHHHHHHHHHHHHTTSS----HHHHHHHHHHHHHHHHHHHHHT-----HHHHHHHHT-

Radius of gyration: 23.69 Å; chains: 1; bounding box: 48×37×51 Å

Sequence (86 aa):
MIVNVSLEGYTESVVDNAIKNGVVKTKAEAIRFALLLFGREYNFWDTVTLDEVKKVRKKTEQEMKQIKASGEKLYTLAEIRKEFKV